Protein AF-A0AA45Z0N2-F1 (afdb_monomer_lite)

Sequence (78 aa):
MFGNRIDALRTLRELRLLRHIRHENVIALKDVMMPSQRMSFEDVYLVYELMDTDLHHIIKSSQPLSNDHCKYFIFQVL

Radius of gyration: 16.93 Å; chains: 1; bounding box: 34×25×49 Å

Secondary structure (DSSP, 8-state):
-TTSHHHHHHHHHHHHHHHH---TTS--EEEEEPPS-TT-----EEEE---S--HHHHHHSSPPPPHHHHHHHHHHH-

Foldseek 3Di:
DPPDVVVVVVVVVVVVVLCPDDDPLRWHFPDKDADPDPVCRPDIDTDIDDDPDDPVVVVVDPDDDDPVNVVVVVVSVD

pLDDT: mean 90.2, std 9.23, range [52.75, 97.81]

Structure (mmCIF, N/CA/C/O backbone):
data_AF-A0AA45Z0N2-F1
#
_entry.id   AF-A0AA45Z0N2-F1
#
loop_
_atom_site.group_PDB
_atom_site.id
_atom_site.type_symbol
_atom_site.label_atom_id
_atom_site.label_alt_id
_atom_site.label_comp_id
_atom_site.label_asym_id
_atom_site.label_entity_id
_atom_site.label_seq_id
_atom_site.pdbx_PDB_ins_code
_atom_site.Cartn_x
_atom_site.Cartn_y
_atom_site.Cartn_z
_atom_site.occupancy
_atom_site.B_iso_or_equiv
_atom_site.auth_seq_id
_atom_site.auth_comp_id
_atom_site.auth_asym_id
_atom_site.auth_atom_id
_atom_site.pdbx_PDB_model_num
ATOM 1 N N . MET A 1 1 ? 8.885 10.484 -12.447 1.00 52.75 1 MET A N 1
ATOM 2 C CA . MET A 1 1 ? 9.467 9.631 -11.380 1.00 52.75 1 MET A CA 1
ATOM 3 C C . MET A 1 1 ? 10.879 9.122 -11.692 1.00 52.75 1 MET A C 1
ATOM 5 O O . MET A 1 1 ? 11.663 9.009 -10.763 1.00 52.75 1 MET A O 1
ATOM 9 N N . PHE A 1 2 ? 11.258 8.876 -12.954 1.00 60.44 2 PHE A N 1
ATOM 10 C CA . PHE A 1 2 ? 12.580 8.308 -13.297 1.00 60.44 2 PHE A CA 1
ATOM 11 C C . PHE A 1 2 ? 13.725 9.316 -13.518 1.00 60.44 2 PHE A C 1
ATOM 13 O O . PHE A 1 2 ? 14.839 8.909 -13.828 1.00 60.44 2 PHE A O 1
ATOM 20 N N . GLY A 1 3 ? 13.492 10.623 -13.344 1.00 67.88 3 GLY A N 1
ATOM 21 C CA . GLY A 1 3 ? 14.528 11.652 -13.543 1.00 67.88 3 GLY A CA 1
ATOM 22 C C . GLY A 1 3 ? 15.693 11.579 -12.545 1.00 67.88 3 GLY A C 1
ATOM 23 O O . GLY A 1 3 ? 16.763 12.118 -12.807 1.00 67.88 3 GLY A O 1
ATOM 24 N N . ASN A 1 4 ? 15.506 10.881 -11.420 1.00 83.00 4 ASN A N 1
ATOM 25 C CA . ASN A 1 4 ? 16.538 10.621 -10.423 1.00 83.00 4 ASN A CA 1
ATOM 26 C C . ASN A 1 4 ? 16.877 9.123 -10.391 1.00 83.00 4 ASN A C 1
ATOM 28 O O . ASN A 1 4 ? 16.036 8.280 -10.073 1.00 83.00 4 ASN A O 1
ATOM 32 N N . ARG A 1 5 ? 18.145 8.793 -10.664 1.00 88.06 5 ARG A N 1
ATOM 33 C CA . ARG A 1 5 ? 18.662 7.415 -10.657 1.00 88.06 5 ARG A CA 1
ATOM 34 C C . ARG A 1 5 ? 18.425 6.696 -9.325 1.00 88.06 5 ARG A C 1
ATOM 36 O O . ARG A 1 5 ? 18.194 5.489 -9.324 1.00 88.06 5 ARG A O 1
ATOM 43 N N . ILE A 1 6 ? 18.511 7.408 -8.201 1.00 92.19 6 ILE A N 1
ATOM 44 C CA . ILE A 1 6 ? 18.314 6.812 -6.872 1.00 92.19 6 ILE A CA 1
ATOM 45 C C . ILE A 1 6 ? 16.860 6.373 -6.706 1.00 92.19 6 ILE A C 1
ATOM 47 O O . ILE A 1 6 ? 16.610 5.259 -6.247 1.00 92.19 6 ILE A O 1
ATOM 51 N N . ASP A 1 7 ? 15.914 7.208 -7.128 1.00 87.94 7 ASP A N 1
ATOM 52 C CA . ASP A 1 7 ? 14.489 6.907 -7.011 1.00 87.94 7 ASP A CA 1
ATOM 53 C C . ASP A 1 7 ? 14.103 5.746 -7.933 1.00 87.94 7 ASP A C 1
ATOM 55 O O . ASP A 1 7 ? 13.437 4.816 -7.489 1.00 87.94 7 ASP A O 1
ATOM 59 N N . ALA A 1 8 ? 14.655 5.691 -9.151 1.00 86.75 8 ALA A N 1
ATOM 60 C CA . ALA A 1 8 ? 14.471 4.549 -10.049 1.00 86.75 8 ALA A CA 1
ATOM 61 C C . ALA A 1 8 ? 14.950 3.217 -9.431 1.00 86.75 8 ALA A C 1
ATOM 63 O O . ALA A 1 8 ? 14.275 2.190 -9.543 1.00 86.75 8 ALA A O 1
ATOM 64 N N . LEU A 1 9 ? 16.100 3.220 -8.744 1.00 92.12 9 LEU A N 1
ATOM 65 C CA . LEU A 1 9 ? 16.610 2.032 -8.050 1.00 92.12 9 LEU A CA 1
ATOM 66 C C . LEU A 1 9 ? 15.756 1.651 -6.832 1.00 92.12 9 LEU A C 1
ATOM 68 O O . LEU A 1 9 ? 15.578 0.457 -6.576 1.00 92.12 9 LEU A O 1
ATOM 72 N N . ARG A 1 10 ? 15.219 2.634 -6.096 1.00 92.06 10 ARG A N 1
ATOM 73 C CA . ARG A 1 10 ? 14.285 2.400 -4.981 1.00 92.06 10 ARG A CA 1
ATOM 74 C C . ARG A 1 10 ? 12.994 1.756 -5.479 1.00 92.06 10 ARG A C 1
ATOM 76 O O . ARG A 1 10 ? 12.659 0.674 -5.004 1.00 92.06 10 ARG A O 1
ATOM 83 N N . THR A 1 11 ? 12.373 2.320 -6.514 1.00 89.88 11 THR A N 1
ATOM 84 C CA . THR A 1 11 ? 11.165 1.757 -7.136 1.00 89.88 11 THR A CA 1
ATOM 85 C C . THR A 1 11 ? 11.407 0.338 -7.655 1.00 89.88 11 THR A C 1
ATOM 87 O O . THR A 1 11 ? 10.593 -0.554 -7.427 1.00 89.88 11 THR A O 1
ATOM 90 N N . LEU A 1 12 ? 12.556 0.074 -8.296 1.00 91.00 12 LEU A N 1
ATOM 91 C CA . LEU A 1 12 ? 12.901 -1.277 -8.752 1.00 91.00 12 LEU A CA 1
ATOM 92 C C . LEU A 1 12 ? 13.065 -2.262 -7.584 1.00 91.00 12 LEU A C 1
ATOM 94 O O . LEU A 1 12 ? 12.665 -3.424 -7.694 1.00 91.00 12 LEU A O 1
ATOM 98 N N . ARG A 1 13 ? 13.673 -1.825 -6.476 1.00 94.44 13 ARG A N 1
ATOM 99 C CA . ARG A 1 13 ? 13.821 -2.650 -5.272 1.00 94.44 13 ARG A CA 1
ATOM 100 C C . A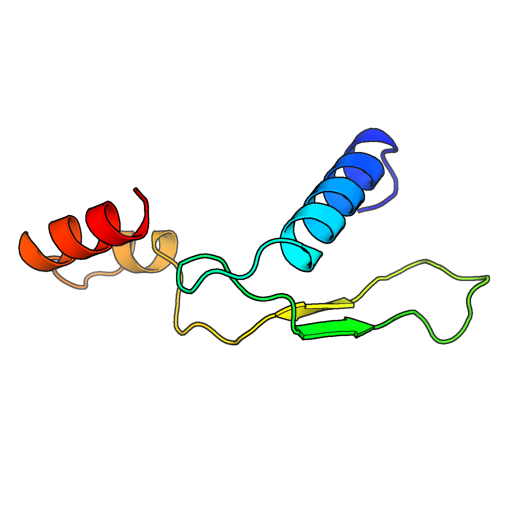RG A 1 13 ? 12.460 -2.979 -4.663 1.00 94.44 13 ARG A C 1
ATOM 102 O O . ARG A 1 13 ? 12.236 -4.142 -4.344 1.00 94.44 13 ARG A O 1
ATOM 109 N N . GLU A 1 14 ? 11.570 -2.001 -4.537 1.00 92.56 14 GLU A N 1
ATOM 110 C CA . GLU A 1 14 ? 10.205 -2.192 -4.028 1.00 92.56 14 GLU A CA 1
ATOM 111 C C . GLU A 1 14 ? 9.427 -3.192 -4.887 1.00 92.56 14 GLU A C 1
ATOM 113 O O . GLU A 1 14 ? 8.940 -4.197 -4.373 1.00 92.56 14 GLU A O 1
ATOM 118 N N . LEU A 1 15 ? 9.429 -2.999 -6.210 1.00 92.69 15 LEU A N 1
ATOM 119 C CA . LEU A 1 15 ? 8.834 -3.926 -7.177 1.00 92.69 15 LEU A CA 1
ATOM 120 C C . LEU A 1 15 ? 9.365 -5.352 -7.028 1.00 92.69 15 LEU A C 1
ATOM 122 O O . LEU A 1 15 ? 8.608 -6.322 -7.071 1.00 92.69 15 LEU A O 1
ATOM 126 N N . ARG A 1 16 ? 10.684 -5.498 -6.863 1.00 93.62 16 ARG A N 1
ATOM 127 C CA . ARG A 1 16 ? 11.296 -6.810 -6.647 1.00 93.62 16 ARG A CA 1
ATOM 128 C C . ARG A 1 16 ? 10.826 -7.420 -5.334 1.00 93.62 16 ARG A C 1
ATOM 130 O O . ARG A 1 16 ? 10.458 -8.586 -5.352 1.00 93.62 16 ARG A O 1
ATOM 137 N N . LEU A 1 17 ? 10.804 -6.675 -4.233 1.00 95.31 17 LEU A N 1
ATOM 138 C CA . LEU A 1 17 ? 10.343 -7.193 -2.943 1.00 95.31 17 LEU A CA 1
ATOM 139 C C . LEU A 1 17 ? 8.877 -7.645 -3.014 1.00 95.31 17 LEU A C 1
ATOM 141 O O . LEU A 1 17 ? 8.581 -8.788 -2.671 1.00 95.31 17 LEU A O 1
ATOM 145 N N . LEU A 1 18 ? 7.996 -6.809 -3.565 1.00 94.69 18 LEU A N 1
ATOM 146 C CA . LEU A 1 18 ? 6.565 -7.102 -3.709 1.00 94.69 18 LEU A CA 1
ATOM 147 C C . LEU A 1 18 ? 6.282 -8.320 -4.598 1.00 94.69 18 LEU A C 1
ATOM 149 O O . LEU A 1 18 ? 5.329 -9.049 -4.354 1.00 94.69 18 LEU A O 1
ATOM 153 N N . ARG A 1 19 ? 7.124 -8.599 -5.604 1.00 93.00 19 ARG A N 1
ATOM 154 C CA . ARG A 1 19 ? 6.994 -9.820 -6.424 1.00 93.00 19 ARG A CA 1
ATOM 155 C C . ARG A 1 19 ? 7.361 -11.110 -5.689 1.00 93.00 19 ARG A C 1
ATOM 157 O O . ARG A 1 19 ? 6.917 -12.177 -6.113 1.00 93.00 19 ARG A O 1
ATOM 164 N N . HIS A 1 20 ? 8.215 -11.036 -4.669 1.00 94.12 20 HIS A N 1
ATOM 165 C CA . HIS A 1 20 ? 8.715 -12.219 -3.960 1.00 94.12 20 HIS A CA 1
ATOM 166 C C . HIS A 1 20 ? 7.959 -12.491 -2.660 1.00 94.12 20 HIS A C 1
ATOM 168 O O . HIS A 1 20 ? 7.856 -13.648 -2.256 1.00 94.12 20 HIS A O 1
ATOM 174 N N . ILE A 1 21 ? 7.430 -11.456 -2.007 1.00 94.69 21 ILE A N 1
ATOM 175 C CA . ILE A 1 21 ? 6.679 -11.607 -0.763 1.00 94.69 21 ILE A CA 1
ATOM 176 C C . ILE A 1 21 ? 5.251 -12.048 -1.090 1.00 94.69 21 ILE A C 1
ATOM 178 O O . ILE A 1 21 ? 4.555 -11.417 -1.880 1.00 94.69 21 ILE A O 1
ATOM 182 N N . ARG A 1 22 ? 4.814 -13.148 -0.473 1.00 93.56 22 ARG A N 1
ATOM 183 C CA . ARG A 1 22 ? 3.432 -13.635 -0.525 1.00 93.56 22 ARG A CA 1
ATOM 184 C C . ARG A 1 22 ? 2.950 -13.841 0.901 1.00 93.56 22 ARG A C 1
ATOM 186 O O . ARG A 1 22 ? 3.296 -14.841 1.522 1.00 93.56 22 ARG A O 1
ATOM 193 N N . HIS A 1 23 ? 2.211 -12.869 1.416 1.00 96.00 23 HIS A N 1
ATOM 194 C CA . HIS A 1 23 ? 1.703 -12.865 2.782 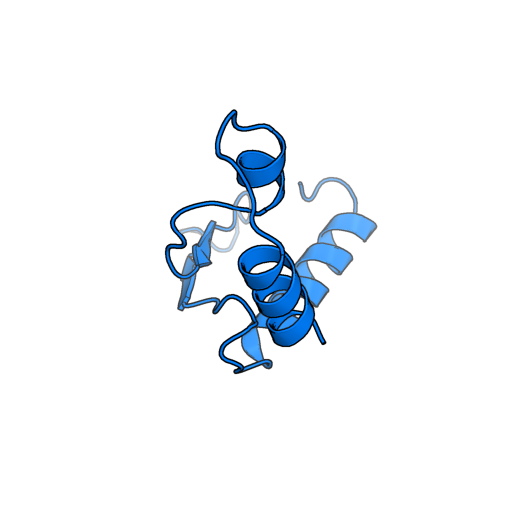1.00 96.00 23 HIS A CA 1
ATOM 195 C C . HIS A 1 23 ? 0.385 -12.091 2.829 1.00 96.00 23 HIS A C 1
ATOM 197 O O . HIS A 1 23 ? 0.244 -11.115 2.102 1.00 96.00 23 HIS A O 1
ATOM 203 N N . GLU A 1 24 ? -0.558 -12.498 3.678 1.00 95.50 24 GLU A N 1
ATOM 204 C CA . GLU A 1 24 ? -1.881 -11.857 3.772 1.00 95.50 24 GLU A CA 1
ATOM 205 C C . GLU A 1 24 ? -1.816 -10.386 4.213 1.00 95.50 24 GLU A C 1
ATOM 207 O O . GLU A 1 24 ? -2.570 -9.558 3.717 1.00 95.50 24 GLU A O 1
ATOM 212 N N . ASN A 1 25 ? -0.854 -10.041 5.073 1.00 95.81 25 ASN A N 1
ATOM 213 C CA . ASN A 1 25 ? -0.638 -8.670 5.560 1.00 95.81 25 ASN A CA 1
ATOM 214 C C . ASN A 1 25 ? 0.270 -7.812 4.658 1.00 95.81 25 ASN A C 1
ATOM 216 O O . ASN A 1 25 ? 0.698 -6.732 5.062 1.00 95.81 25 ASN A O 1
ATOM 220 N N . VAL A 1 26 ? 0.618 -8.284 3.455 1.00 95.75 26 VAL A N 1
ATOM 221 C CA . VAL A 1 26 ? 1.439 -7.529 2.495 1.00 95.75 26 VAL A CA 1
ATOM 222 C C . VAL A 1 26 ? 0.687 -7.410 1.181 1.00 95.75 26 VAL A C 1
ATOM 224 O O . VAL A 1 26 ? 0.352 -8.421 0.571 1.00 95.75 26 VAL A O 1
ATOM 227 N N . ILE A 1 27 ? 0.487 -6.171 0.722 1.00 95.62 27 ILE A N 1
ATOM 228 C CA . ILE A 1 27 ? -0.256 -5.896 -0.509 1.00 95.62 27 ILE A CA 1
ATOM 229 C C . ILE A 1 27 ? 0.332 -6.654 -1.707 1.00 95.62 27 ILE A C 1
ATOM 231 O O . ILE A 1 27 ? 1.524 -6.561 -2.022 1.00 95.62 27 ILE A O 1
ATOM 235 N N . ALA A 1 28 ? -0.518 -7.404 -2.397 1.00 94.69 28 ALA A N 1
ATOM 236 C CA . ALA A 1 28 ? -0.122 -8.212 -3.533 1.00 94.69 28 ALA A CA 1
ATOM 237 C C . ALA A 1 28 ? -0.048 -7.375 -4.817 1.00 94.69 28 ALA A C 1
ATOM 239 O O . ALA A 1 28 ? -1.039 -6.793 -5.269 1.00 94.69 28 ALA A O 1
ATOM 240 N N . LEU A 1 29 ? 1.116 -7.402 -5.470 1.00 95.56 29 LEU A N 1
ATOM 241 C CA . LEU A 1 29 ? 1.265 -6.942 -6.849 1.00 95.56 29 LEU A CA 1
ATOM 242 C C . LEU A 1 29 ? 0.679 -8.000 -7.797 1.00 95.56 29 LEU A C 1
ATOM 244 O O . LEU A 1 29 ? 1.208 -9.110 -7.894 1.00 95.56 29 LEU A O 1
ATOM 248 N N . LYS A 1 30 ? -0.415 -7.665 -8.485 1.00 93.88 30 LYS A N 1
ATOM 249 C CA . LYS A 1 30 ? -1.132 -8.568 -9.398 1.00 93.88 30 LYS A CA 1
ATOM 250 C C . LYS A 1 30 ? -0.553 -8.543 -10.808 1.00 93.88 30 LYS A C 1
ATOM 252 O O . LYS A 1 30 ? -0.433 -9.602 -11.415 1.00 93.88 30 LYS A O 1
ATOM 257 N N . ASP A 1 31 ? -0.187 -7.364 -11.312 1.00 92.44 31 ASP A N 1
ATOM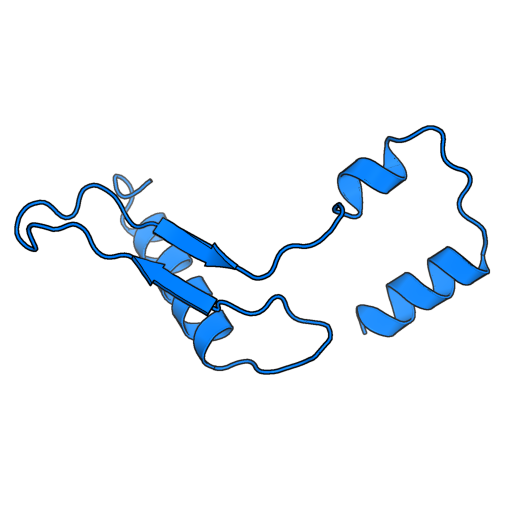 258 C CA . ASP A 1 31 ? 0.364 -7.208 -12.662 1.00 92.44 31 ASP A CA 1
ATOM 259 C C . ASP A 1 31 ? 1.261 -5.964 -12.790 1.00 92.44 31 ASP A C 1
ATOM 261 O O . ASP A 1 31 ? 1.197 -5.032 -11.981 1.00 92.44 31 ASP A O 1
ATOM 265 N N . VAL A 1 32 ? 2.111 -5.957 -13.817 1.00 91.00 32 VAL A N 1
ATOM 266 C CA . VAL A 1 32 ? 2.951 -4.823 -14.214 1.00 91.00 32 VAL A CA 1
ATOM 267 C C . VAL A 1 32 ? 2.742 -4.582 -15.702 1.00 91.00 32 VAL A C 1
ATOM 269 O O . VAL A 1 32 ? 3.269 -5.316 -16.542 1.00 91.00 32 VAL A O 1
ATOM 272 N N . MET A 1 33 ? 1.998 -3.530 -16.033 1.00 88.19 33 MET A N 1
ATOM 273 C CA . MET A 1 33 ? 1.746 -3.179 -17.424 1.00 88.19 33 MET A CA 1
ATOM 274 C C . MET A 1 33 ? 2.925 -2.382 -17.969 1.00 88.19 33 MET A C 1
ATOM 276 O O . MET A 1 33 ? 3.280 -1.309 -17.471 1.00 88.19 33 MET A O 1
ATOM 280 N N . MET A 1 34 ? 3.532 -2.947 -19.006 1.00 81.44 34 MET A N 1
ATOM 281 C CA . MET A 1 34 ? 4.654 -2.351 -19.713 1.00 81.44 34 MET A CA 1
ATOM 282 C C . MET A 1 34 ? 4.135 -1.474 -20.858 1.00 81.44 34 MET A C 1
ATOM 284 O O . MET A 1 34 ? 3.131 -1.827 -21.483 1.00 81.44 34 MET A O 1
ATOM 288 N N . PRO A 1 35 ? 4.825 -0.372 -21.186 1.00 82.12 35 PRO A N 1
ATOM 289 C CA . PRO A 1 35 ? 4.447 0.458 -22.318 1.00 82.12 35 PRO A CA 1
ATOM 290 C C . PRO A 1 35 ? 4.541 -0.337 -23.626 1.00 82.12 35 PRO A C 1
ATOM 292 O O . PRO A 1 35 ? 5.422 -1.184 -23.808 1.00 82.12 35 PRO A O 1
ATOM 295 N N . SER A 1 36 ? 3.632 -0.039 -24.557 1.00 77.38 36 SER A N 1
ATOM 296 C CA . SER A 1 36 ? 3.491 -0.743 -25.839 1.00 77.38 36 SER A CA 1
ATOM 297 C C . SER A 1 36 ? 4.773 -0.720 -26.678 1.00 77.38 36 SER A C 1
ATOM 299 O O . SER A 1 36 ? 5.040 -1.645 -27.444 1.00 77.38 36 SER A O 1
ATOM 301 N N . GLN A 1 37 ? 5.589 0.328 -26.526 1.00 79.38 37 GLN A N 1
ATOM 302 C CA . GLN A 1 37 ? 6.882 0.466 -27.186 1.00 79.38 37 GLN A CA 1
ATOM 303 C C . GLN A 1 37 ? 8.006 0.398 -26.155 1.00 79.38 37 GLN A C 1
ATOM 305 O O . GLN A 1 37 ? 8.207 1.317 -25.373 1.00 79.38 37 GLN A O 1
ATOM 310 N N . ARG A 1 38 ? 8.823 -0.658 -26.213 1.00 68.88 38 ARG A N 1
ATOM 311 C CA . ARG A 1 38 ? 9.961 -0.843 -25.290 1.00 68.88 38 ARG A CA 1
ATOM 312 C C . ARG A 1 38 ? 11.024 0.261 -25.374 1.00 68.88 38 ARG A C 1
ATOM 314 O O . ARG A 1 38 ? 11.806 0.412 -24.446 1.00 68.88 38 ARG A O 1
ATOM 321 N N . MET A 1 39 ? 11.064 0.992 -26.489 1.00 71.00 39 MET A N 1
ATOM 322 C CA . MET A 1 39 ? 11.990 2.106 -26.732 1.00 71.00 39 MET A CA 1
ATOM 323 C C . MET A 1 39 ? 11.537 3.414 -26.061 1.00 71.00 39 MET A C 1
ATOM 325 O O . MET A 1 39 ? 12.374 4.275 -25.814 1.00 71.00 39 MET A O 1
ATOM 329 N N . SER A 1 40 ? 10.243 3.553 -25.745 1.00 69.06 40 SER A N 1
ATOM 330 C CA . SER A 1 40 ? 9.677 4.668 -24.977 1.00 69.06 40 SER A CA 1
ATOM 331 C C . SER A 1 40 ? 9.188 4.106 -23.641 1.00 69.06 40 SER A C 1
ATOM 333 O O . SER A 1 40 ? 8.037 3.714 -23.460 1.00 69.06 40 SER A O 1
ATOM 335 N N . PHE A 1 41 ? 10.131 3.968 -22.709 1.00 72.69 41 PHE A N 1
ATOM 336 C CA . PHE A 1 41 ? 9.855 3.527 -21.343 1.00 72.69 41 PHE A CA 1
ATOM 337 C C . PHE A 1 41 ? 9.585 4.738 -20.448 1.00 72.69 41 PHE A C 1
ATOM 339 O O . PHE A 1 41 ? 10.341 5.028 -19.522 1.00 72.69 41 PHE A O 1
ATOM 346 N N . GLU A 1 42 ? 8.554 5.501 -20.800 1.00 75.94 42 GLU A N 1
ATOM 347 C CA . GLU A 1 42 ? 8.200 6.734 -20.090 1.00 75.94 42 GLU A CA 1
ATOM 348 C C . GLU A 1 42 ? 7.421 6.428 -18.808 1.00 75.94 42 GLU A C 1
ATOM 350 O O . GLU A 1 42 ? 7.759 6.952 -17.744 1.00 75.94 42 GLU A O 1
ATOM 355 N N . ASP A 1 43 ? 6.475 5.488 -18.891 1.00 77.81 43 ASP A N 1
ATOM 356 C CA . ASP A 1 43 ? 5.573 5.139 -17.799 1.00 77.81 43 ASP A CA 1
ATOM 357 C C . ASP A 1 43 ? 5.502 3.628 -17.556 1.00 77.81 43 ASP A C 1
ATOM 359 O O . ASP A 1 43 ? 5.625 2.805 -18.467 1.00 77.81 43 ASP A O 1
ATOM 363 N N . VAL A 1 44 ? 5.274 3.268 -16.293 1.00 83.12 44 VAL A N 1
ATOM 364 C CA . VAL A 1 44 ? 5.037 1.895 -15.834 1.00 83.12 44 VAL A CA 1
ATOM 365 C C . VAL A 1 44 ? 3.810 1.916 -14.946 1.00 83.12 44 VAL A C 1
ATOM 367 O O . VAL A 1 44 ? 3.767 2.684 -13.984 1.00 83.12 44 VAL A O 1
ATOM 370 N N . TYR A 1 45 ? 2.845 1.044 -15.222 1.00 88.06 45 TYR A N 1
ATOM 371 C CA . TYR A 1 45 ? 1.645 0.933 -14.399 1.00 88.06 45 TYR A CA 1
ATOM 372 C C . TYR A 1 45 ? 1.713 -0.330 -13.548 1.00 88.06 45 TYR A C 1
ATOM 374 O O . TYR A 1 45 ? 1.959 -1.430 -14.047 1.00 88.06 45 TYR A O 1
ATOM 382 N N . LEU A 1 46 ? 1.509 -0.153 -12.245 1.00 91.75 46 LEU A N 1
ATOM 383 C CA . LEU A 1 46 ? 1.526 -1.224 -11.257 1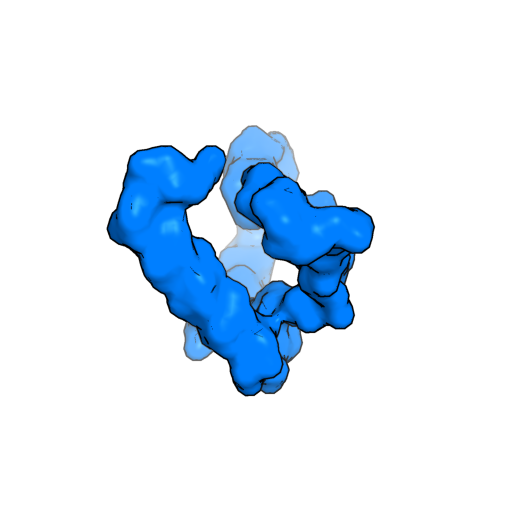.00 91.75 46 LEU A CA 1
ATOM 384 C C . LEU A 1 46 ? 0.095 -1.527 -10.836 1.00 91.75 46 LEU A C 1
ATOM 386 O O . LEU A 1 46 ? -0.620 -0.629 -10.393 1.00 91.75 46 LEU A O 1
ATOM 390 N N . VAL A 1 47 ? -0.312 -2.784 -10.979 1.00 94.25 47 VAL A N 1
ATOM 391 C CA . VAL A 1 47 ? -1.651 -3.240 -10.611 1.00 94.25 47 VAL A CA 1
ATOM 392 C C . VAL A 1 47 ? -1.555 -3.986 -9.290 1.00 94.25 47 VAL A C 1
ATOM 394 O O . VAL A 1 47 ? -0.921 -5.038 -9.205 1.00 94.25 47 VAL A O 1
ATOM 397 N N . TYR A 1 48 ? -2.202 -3.445 -8.267 1.00 95.44 48 TYR A N 1
ATOM 398 C CA . TYR A 1 48 ? -2.297 -4.042 -6.937 1.00 95.44 48 TYR A CA 1
ATOM 399 C C . TYR A 1 48 ? -3.677 -4.651 -6.711 1.00 95.44 48 TYR A C 1
ATOM 401 O O . TYR A 1 48 ? -4.606 -4.423 -7.489 1.00 95.44 48 TYR A O 1
ATOM 409 N N . GLU A 1 49 ? -3.826 -5.426 -5.641 1.00 94.56 49 GLU A N 1
ATOM 410 C CA . GLU A 1 49 ? -5.166 -5.690 -5.124 1.00 94.56 49 GLU A CA 1
ATOM 411 C C . GLU A 1 49 ? -5.843 -4.423 -4.618 1.00 94.56 49 GLU A C 1
ATOM 413 O O . GLU A 1 49 ? -5.197 -3.472 -4.176 1.00 94.56 49 GLU A O 1
ATOM 418 N N . LEU A 1 50 ? -7.168 -4.428 -4.714 1.00 95.94 50 LEU A N 1
ATOM 419 C CA . LEU A 1 50 ? -7.992 -3.338 -4.239 1.00 95.94 50 LEU A CA 1
ATOM 420 C C . LEU A 1 50 ? -8.190 -3.479 -2.730 1.00 95.94 50 LEU A C 1
ATOM 422 O O . LEU A 1 50 ? -8.675 -4.508 -2.266 1.00 95.94 50 LEU A O 1
ATOM 426 N N . MET A 1 51 ? -7.843 -2.426 -1.999 1.00 96.56 51 MET A N 1
ATOM 427 C CA . MET A 1 51 ? -8.122 -2.265 -0.574 1.00 96.56 51 MET A CA 1
ATOM 428 C C . MET A 1 51 ? -9.082 -1.086 -0.401 1.00 96.56 51 MET A C 1
ATOM 430 O O . MET A 1 51 ? -9.004 -0.123 -1.164 1.00 96.56 51 MET A O 1
ATOM 434 N N . ASP A 1 52 ? -9.966 -1.142 0.595 1.00 95.44 52 ASP A N 1
ATOM 435 C CA . ASP A 1 52 ? -11.009 -0.120 0.779 1.00 95.44 52 ASP A CA 1
ATOM 436 C C . ASP A 1 52 ? -10.439 1.258 1.138 1.00 95.44 52 ASP A C 1
ATOM 438 O O . ASP A 1 52 ? -10.927 2.289 0.675 1.00 95.44 52 ASP A O 1
ATOM 442 N N 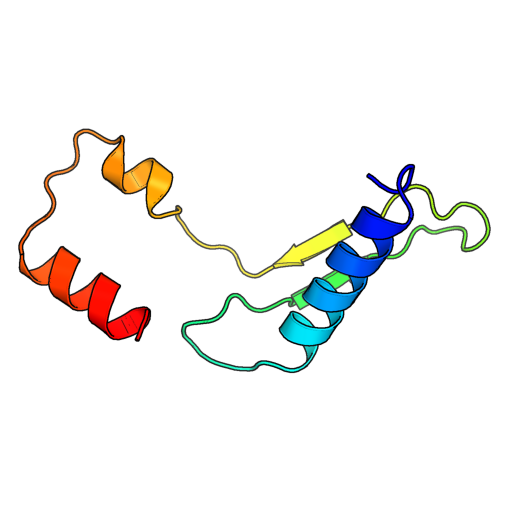. THR A 1 53 ? -9.421 1.286 1.999 1.00 95.12 53 THR A N 1
ATOM 443 C CA . THR A 1 53 ? -8.781 2.514 2.475 1.00 95.12 53 THR A CA 1
ATOM 444 C C . THR A 1 53 ? -7.443 2.204 3.143 1.00 95.12 53 THR A C 1
ATOM 446 O O . THR A 1 53 ? -7.112 1.047 3.409 1.00 95.12 53 THR A O 1
ATOM 449 N N . ASP A 1 54 ? -6.678 3.247 3.441 1.00 95.81 54 ASP A N 1
ATOM 450 C CA . ASP A 1 54 ? -5.454 3.164 4.227 1.00 95.81 54 ASP A CA 1
ATOM 451 C C . ASP A 1 54 ? -5.656 3.717 5.648 1.00 95.81 54 ASP A C 1
ATOM 453 O O . ASP A 1 54 ? -6.612 4.436 5.965 1.00 95.81 54 ASP A O 1
ATOM 457 N N . LEU A 1 55 ? -4.716 3.388 6.535 1.00 95.19 55 LEU A N 1
ATOM 458 C CA . LEU A 1 55 ? -4.779 3.811 7.931 1.00 95.19 55 LEU A CA 1
ATOM 459 C C . LEU A 1 55 ? -4.686 5.341 8.092 1.00 95.19 55 LEU A C 1
ATOM 461 O O . LEU A 1 55 ? -5.230 5.892 9.049 1.00 95.19 55 LEU A O 1
ATOM 465 N N . HIS A 1 56 ? -4.038 6.046 7.159 1.00 95.75 56 HIS A N 1
ATOM 466 C CA . HIS A 1 56 ? -3.924 7.503 7.202 1.00 95.75 56 HIS A CA 1
ATOM 467 C C . HIS A 1 56 ? -5.291 8.178 7.023 1.00 95.75 56 HIS A C 1
ATOM 469 O O . HIS A 1 56 ? -5.621 9.106 7.767 1.00 95.75 56 HIS A O 1
ATOM 475 N N . HIS A 1 57 ? -6.106 7.683 6.091 1.00 95.75 57 HIS A N 1
ATOM 476 C CA . HIS A 1 57 ? -7.483 8.131 5.902 1.00 95.75 57 HIS A CA 1
ATOM 477 C C . HIS A 1 57 ? -8.376 7.773 7.093 1.00 95.75 57 HIS A C 1
ATOM 479 O O . HIS A 1 57 ? -9.125 8.631 7.560 1.00 95.75 57 HIS A O 1
ATOM 485 N N . ILE A 1 58 ? -8.259 6.554 7.634 1.00 95.06 58 ILE A N 1
ATOM 486 C CA . ILE A 1 58 ? -9.023 6.126 8.818 1.00 95.06 58 ILE A CA 1
ATOM 487 C C . ILE A 1 58 ? -8.755 7.043 10.018 1.00 95.06 58 ILE A C 1
ATOM 489 O O . ILE A 1 58 ? -9.704 7.525 10.634 1.00 95.06 58 ILE A O 1
ATOM 493 N N . ILE A 1 59 ? -7.488 7.346 10.317 1.00 93.94 59 ILE A N 1
ATOM 494 C CA . ILE A 1 59 ? -7.111 8.208 11.453 1.00 93.94 59 ILE A CA 1
ATOM 495 C C . ILE A 1 59 ? -7.625 9.643 11.281 1.00 93.94 59 ILE A C 1
ATOM 497 O O . ILE A 1 59 ? -7.977 10.297 12.260 1.00 93.94 59 ILE A O 1
ATOM 501 N N . LYS A 1 60 ? -7.653 10.152 10.045 1.00 95.56 60 LYS A N 1
ATOM 502 C CA . LYS A 1 60 ? -8.165 11.498 9.744 1.00 95.56 60 LYS A CA 1
ATOM 503 C C . LYS A 1 60 ? -9.688 11.579 9.717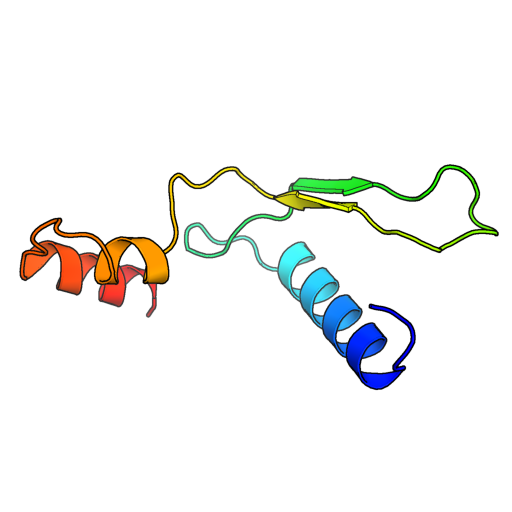 1.00 95.56 60 LYS A C 1
ATOM 505 O O . LYS A 1 60 ? -10.234 12.681 9.771 1.00 95.56 60 LYS A O 1
ATOM 510 N N . SER A 1 61 ? -10.366 10.448 9.574 1.00 94.81 61 SER A N 1
ATOM 511 C CA . SER A 1 61 ? -11.822 10.400 9.552 1.00 94.81 61 SER A CA 1
ATOM 512 C C . SER A 1 61 ? -12.408 10.680 10.940 1.00 94.81 61 SER A C 1
ATOM 514 O O . SER A 1 61 ? -11.744 10.538 11.963 1.00 94.81 61 SER A O 1
ATOM 516 N N . SER A 1 62 ? -13.691 11.038 10.995 1.00 92.69 62 SER A N 1
ATOM 517 C CA . SER A 1 62 ? -14.428 11.151 12.262 1.00 92.69 62 SER A CA 1
ATOM 518 C C . SER A 1 62 ? -14.903 9.795 12.806 1.00 92.69 62 SER A C 1
ATOM 520 O O . SER A 1 62 ? -15.711 9.758 13.733 1.00 92.69 62 SER A O 1
ATOM 522 N N . GLN A 1 63 ? -14.454 8.679 12.221 1.00 93.19 63 GLN A N 1
ATOM 523 C CA . GLN A 1 63 ? -14.850 7.343 12.648 1.00 93.19 63 GLN A CA 1
ATOM 524 C C . GLN A 1 63 ? -14.197 7.002 13.999 1.00 93.19 63 GLN A C 1
ATOM 526 O O . GLN A 1 63 ? -12.975 7.084 14.128 1.00 93.19 63 GLN A O 1
ATOM 531 N N . PRO A 1 64 ? -14.973 6.575 15.012 1.00 93.56 64 PRO A N 1
ATOM 532 C CA . PRO A 1 64 ? -14.402 6.160 16.284 1.00 93.56 64 PRO A CA 1
ATOM 533 C C . PRO A 1 64 ? -13.601 4.857 16.132 1.00 93.56 64 PRO A C 1
ATOM 535 O O . PRO A 1 64 ? -14.076 3.874 15.557 1.00 93.56 64 PRO A O 1
ATOM 538 N N . LEU A 1 65 ? -12.394 4.832 16.700 1.00 95.38 65 LEU A N 1
ATOM 539 C CA . LEU A 1 65 ? -11.544 3.644 16.781 1.00 95.38 65 LEU A CA 1
ATOM 540 C C . LEU A 1 65 ? -11.587 3.068 18.196 1.00 95.38 65 LEU A C 1
ATOM 542 O O . LEU A 1 65 ? -11.212 3.733 19.159 1.00 95.38 65 LEU A O 1
ATOM 546 N N . SER A 1 66 ? -12.060 1.829 18.324 1.00 96.88 66 SER A N 1
ATOM 547 C CA . SER A 1 66 ? -12.054 1.107 19.593 1.00 96.88 66 SER A CA 1
ATOM 548 C C . SER A 1 66 ? -10.659 0.549 19.895 1.00 96.88 66 SER A C 1
ATOM 550 O O . SER A 1 66 ? -9.824 0.386 19.002 1.00 96.88 66 SER A O 1
ATOM 552 N N . ASN A 1 67 ? -10.420 0.176 21.154 1.00 97.25 67 ASN A N 1
ATOM 553 C CA . ASN A 1 67 ? -9.184 -0.514 21.533 1.00 97.25 67 ASN A CA 1
ATOM 554 C C . ASN A 1 67 ? -8.984 -1.829 20.766 1.00 97.25 67 ASN A C 1
ATOM 556 O O . ASN A 1 67 ? -7.845 -2.203 20.498 1.00 97.25 67 ASN A O 1
ATOM 560 N N . ASP A 1 68 ? -10.059 -2.525 20.400 1.00 97.75 68 ASP A N 1
ATOM 561 C CA . ASP A 1 68 ? -9.953 -3.781 19.657 1.00 97.75 68 ASP A CA 1
ATOM 562 C C . ASP A 1 68 ? -9.566 -3.549 18.192 1.00 97.75 68 ASP A C 1
ATOM 564 O O . ASP A 1 68 ? -8.762 -4.316 17.665 1.00 97.75 68 ASP A O 1
ATOM 568 N N . HIS A 1 69 ? -10.009 -2.446 17.567 1.00 96.38 69 HIS A N 1
ATOM 569 C CA . HIS A 1 69 ? -9.489 -2.034 16.255 1.00 96.38 69 HIS A CA 1
ATOM 570 C C . HIS A 1 69 ? -7.975 -1.798 16.319 1.00 96.38 69 HIS A C 1
ATOM 572 O O . HIS A 1 69 ? -7.230 -2.326 15.498 1.00 96.38 69 HIS A O 1
ATOM 578 N N . CYS A 1 70 ? -7.506 -1.065 17.336 1.00 95.81 70 CYS A N 1
ATOM 579 C CA . CYS A 1 70 ? -6.080 -0.797 17.518 1.00 95.81 70 CYS A CA 1
ATOM 580 C C . CYS A 1 70 ? -5.270 -2.086 17.712 1.00 95.81 70 CYS A C 1
ATOM 582 O O . CYS A 1 70 ? -4.238 -2.258 17.066 1.00 95.81 70 CYS A O 1
ATOM 584 N N . LYS A 1 71 ? -5.742 -3.012 18.561 1.00 97.69 71 LYS A N 1
ATOM 585 C CA . LYS A 1 71 ? -5.091 -4.321 18.749 1.00 97.69 71 LYS A CA 1
ATOM 586 C C . LYS A 1 71 ? -5.011 -5.096 17.438 1.00 97.69 71 LYS A C 1
ATOM 588 O O . LYS A 1 71 ? -3.962 -5.659 17.150 1.00 97.69 71 LYS A O 1
ATOM 593 N N . TYR A 1 72 ? -6.088 -5.104 16.653 1.00 96.69 72 TYR A N 1
ATOM 594 C CA . TYR A 1 72 ? -6.124 -5.811 15.377 1.00 96.69 72 TYR A CA 1
ATOM 595 C C . TYR A 1 72 ? -5.135 -5.221 14.366 1.00 96.69 72 TYR A C 1
ATOM 597 O O . TYR A 1 72 ? -4.375 -5.967 13.756 1.00 96.69 72 TYR A O 1
ATOM 605 N N . PHE A 1 73 ? -5.065 -3.891 14.242 1.00 96.25 73 PHE A N 1
ATOM 606 C CA . PHE A 1 73 ? -4.086 -3.247 13.361 1.00 96.25 73 PHE A CA 1
ATOM 607 C C . PHE A 1 73 ? -2.649 -3.577 13.762 1.00 96.25 73 PHE A C 1
ATOM 609 O O . PHE A 1 73 ? -1.847 -3.936 12.907 1.00 96.25 73 PHE A O 1
ATOM 616 N N . ILE A 1 74 ? -2.325 -3.498 15.055 1.00 96.94 74 ILE A N 1
ATOM 617 C CA . ILE A 1 74 ? -0.980 -3.826 15.542 1.00 96.94 74 ILE A CA 1
ATOM 618 C C . ILE A 1 74 ? -0.661 -5.308 15.334 1.00 96.94 74 ILE A C 1
ATOM 620 O O . ILE A 1 74 ? 0.446 -5.624 14.915 1.00 96.94 74 ILE A O 1
ATOM 624 N N . PHE A 1 75 ? -1.623 -6.203 15.574 1.00 97.81 75 PHE A N 1
ATOM 625 C CA . PHE A 1 75 ? -1.448 -7.636 15.342 1.00 97.81 75 PHE A CA 1
ATOM 626 C C . PHE A 1 75 ? -1.132 -7.956 13.878 1.00 97.81 75 PHE A C 1
ATOM 628 O O . PHE A 1 75 ? -0.281 -8.793 13.632 1.00 97.81 75 PHE A O 1
ATOM 635 N N . GLN A 1 76 ? -1.768 -7.279 12.917 1.00 96.25 76 GLN A N 1
ATOM 636 C CA . GLN A 1 76 ? -1.499 -7.519 11.494 1.00 96.25 76 GLN A CA 1
ATOM 637 C C . GLN A 1 76 ? -0.189 -6.884 10.998 1.00 96.25 76 GLN A C 1
ATOM 639 O O . GLN A 1 76 ? 0.354 -7.310 9.979 1.00 96.25 76 GLN A O 1
ATOM 644 N N . VAL A 1 77 ? 0.310 -5.851 11.684 1.00 95.88 77 VAL A N 1
ATOM 645 C CA . VAL A 1 77 ? 1.568 -5.168 11.334 1.00 95.88 77 VAL A CA 1
ATOM 646 C C . VAL A 1 77 ? 2.804 -5.919 11.840 1.00 95.88 77 VAL A C 1
ATOM 648 O O . VAL A 1 77 ? 3.862 -5.811 11.217 1.00 95.88 77 VAL A O 1
ATOM 651 N N . LEU A 1 78 ? 2.688 -6.618 12.973 1.00 94.12 78 LEU A N 1
ATOM 652 C CA . LEU A 1 78 ? 3.772 -7.367 13.622 1.00 94.12 78 LEU A CA 1
ATOM 653 C C . LEU A 1 78 ? 3.883 -8.799 13.091 1.00 94.12 78 LEU A C 1
ATOM 655 O O . LEU A 1 78 ? 5.041 -9.265 12.988 1.00 94.12 78 LEU A O 1
#